Protein AF-A0AAD7N1Z3-F1 (afdb_monomer_lite)

Organism: NCBI:txid1033252

Sequence (174 aa):
MHFSVKKLFFLLTSISAINAHDSSSHYHSPSNDIRCPKGSHISFVHNSFTFDAPLHKFTHVVKSFFDITWYGGLPTTAMTGTDNVPGATRFGPVDKHNSFNETLTMYSLTEDALTYTYHGIKFTYALPGFNHSPAHIDAYAETMRFESICAGRATYIDLLTYICSNDTATAYNA

Structure (mmCIF, N/CA/C/O backbone):
data_AF-A0AAD7N1Z3-F1
#
_entry.id   AF-A0AAD7N1Z3-F1
#
loop_
_atom_site.group_PDB
_atom_site.id
_atom_site.type_symbol
_atom_site.label_atom_id
_atom_site.label_alt_id
_atom_site.label_comp_id
_atom_site.label_asym_id
_atom_site.label_entity_id
_atom_site.label_seq_id
_atom_site.pdbx_PDB_ins_code
_atom_site.Cartn_x
_atom_site.Cartn_y
_atom_site.Cartn_z
_atom_site.occupancy
_atom_site.B_iso_or_equiv
_atom_site.auth_seq_id
_atom_site.auth_comp_id
_atom_site.auth_asym_id
_atom_site.auth_atom_id
_atom_site.pdbx_PDB_model_num
ATOM 1 N N . MET A 1 1 ? -1.239 -16.318 26.570 1.00 29.84 1 MET A N 1
ATOM 2 C CA . MET A 1 1 ? -0.680 -16.564 25.223 1.00 29.84 1 MET A CA 1
ATOM 3 C C . MET A 1 1 ? -0.248 -15.230 24.631 1.00 29.84 1 MET A C 1
ATOM 5 O O . MET A 1 1 ? -1.098 -14.401 24.347 1.00 29.84 1 MET A O 1
ATOM 9 N N . HIS A 1 2 ? 1.057 -14.969 24.544 1.00 24.84 2 HIS A N 1
ATOM 10 C CA . HIS A 1 2 ? 1.596 -13.798 23.846 1.00 24.84 2 HIS A CA 1
ATOM 11 C C . HIS A 1 2 ? 1.769 -14.161 22.370 1.00 24.84 2 HIS A C 1
ATOM 13 O O . HIS A 1 2 ? 2.726 -14.840 22.005 1.00 24.84 2 HIS A O 1
ATOM 19 N N . PHE A 1 3 ? 0.820 -13.750 21.532 1.00 24.73 3 PHE A N 1
ATOM 20 C CA . PHE A 1 3 ? 0.985 -13.828 20.086 1.00 24.73 3 PHE A CA 1
ATOM 21 C C . PHE A 1 3 ? 1.902 -12.685 19.642 1.00 24.73 3 PHE A C 1
ATOM 23 O O . PHE A 1 3 ? 1.557 -11.511 19.749 1.00 24.73 3 PHE A O 1
ATOM 30 N N . SER A 1 4 ? 3.104 -13.034 19.185 1.00 26.55 4 SER A N 1
ATOM 31 C CA . SER A 1 4 ? 3.998 -12.092 18.517 1.00 26.55 4 SER A CA 1
ATOM 32 C C . SER A 1 4 ? 3.451 -11.829 17.115 1.00 26.55 4 SER A C 1
ATOM 34 O O . SER A 1 4 ? 3.480 -12.719 16.265 1.00 26.55 4 SER A O 1
ATOM 36 N N . VAL A 1 5 ? 2.969 -10.606 16.881 1.00 34.41 5 VAL A N 1
ATOM 37 C CA . VAL A 1 5 ? 2.440 -10.099 15.595 1.00 34.41 5 VAL A CA 1
ATOM 38 C C . VAL A 1 5 ? 3.411 -10.351 14.426 1.00 34.41 5 VAL A C 1
ATOM 40 O O . VAL A 1 5 ? 2.990 -10.514 13.289 1.00 34.41 5 VAL A O 1
ATOM 43 N N . LYS A 1 6 ? 4.710 -10.515 14.721 1.00 30.02 6 LYS A N 1
ATOM 44 C CA . LYS A 1 6 ? 5.785 -10.785 13.752 1.00 30.02 6 LYS A CA 1
ATOM 45 C C . LYS A 1 6 ? 5.656 -12.102 12.972 1.00 30.02 6 LYS A C 1
ATOM 47 O O . LYS A 1 6 ? 6.377 -12.279 12.001 1.00 30.02 6 LYS A O 1
ATOM 52 N N . LYS A 1 7 ? 4.813 -13.048 13.403 1.00 27.73 7 LYS A N 1
ATOM 53 C CA . LYS A 1 7 ? 4.656 -14.361 12.740 1.00 27.73 7 LYS A CA 1
ATOM 54 C C . LYS A 1 7 ? 3.375 -14.503 11.910 1.00 27.73 7 LYS A C 1
ATOM 56 O O . LYS A 1 7 ? 3.148 -15.577 11.371 1.00 27.73 7 LYS A O 1
ATOM 61 N N . LEU A 1 8 ? 2.541 -13.465 11.822 1.00 33.75 8 LEU A N 1
ATOM 62 C CA . LEU A 1 8 ? 1.193 -13.582 11.252 1.00 33.75 8 LEU A CA 1
ATOM 63 C C . LEU A 1 8 ? 1.129 -13.374 9.727 1.00 33.75 8 LEU A C 1
ATOM 65 O O . LEU A 1 8 ? 0.127 -13.730 9.124 1.00 33.75 8 LEU A O 1
ATOM 69 N N . PHE A 1 9 ? 2.185 -12.842 9.101 1.00 36.97 9 PHE A N 1
ATOM 70 C CA . PHE A 1 9 ? 2.200 -12.510 7.666 1.00 36.97 9 PHE A CA 1
ATOM 71 C C . PHE A 1 9 ? 2.857 -13.562 6.756 1.00 36.97 9 PHE A C 1
ATOM 73 O O . PHE A 1 9 ? 2.951 -13.353 5.553 1.00 36.97 9 PHE A O 1
ATOM 80 N N . PHE A 1 10 ? 3.282 -14.711 7.294 1.00 35.25 10 PHE A N 1
ATOM 81 C CA . PHE A 1 10 ? 3.783 -15.826 6.486 1.00 35.25 10 PHE A CA 1
ATOM 82 C C . PHE A 1 10 ? 2.829 -17.024 6.569 1.00 35.25 10 PHE A C 1
ATOM 84 O O . PHE A 1 10 ? 2.549 -17.509 7.662 1.00 35.25 10 PHE A O 1
ATOM 91 N N . LEU A 1 11 ? 2.436 -17.513 5.385 1.00 29.89 11 LEU A N 1
ATOM 92 C CA . LEU A 1 11 ? 1.593 -18.677 5.063 1.00 29.89 11 LEU A CA 1
ATOM 93 C C . LEU A 1 11 ? 0.069 -18.485 5.144 1.00 29.89 11 LEU A C 1
ATOM 95 O O . LEU A 1 11 ? -0.530 -18.666 6.200 1.00 29.89 11 LEU A O 1
ATOM 99 N N . LEU A 1 12 ? -0.554 -18.284 3.972 1.00 28.66 12 LEU A N 1
ATOM 100 C CA . LEU A 1 12 ? -1.514 -19.217 3.342 1.00 28.66 12 LEU A CA 1
ATOM 101 C C . LEU A 1 12 ? -2.096 -18.580 2.063 1.00 28.66 12 LEU A C 1
ATOM 103 O O . LEU A 1 12 ? -3.172 -17.991 2.086 1.00 28.66 12 LEU A O 1
ATOM 107 N N . THR A 1 13 ? -1.404 -18.718 0.929 1.00 31.69 13 THR A N 1
ATOM 108 C CA . THR A 1 13 ? -1.995 -18.460 -0.391 1.00 31.69 13 THR A CA 1
ATOM 109 C C . THR A 1 13 ? -2.770 -19.709 -0.814 1.00 31.69 13 THR A C 1
ATOM 111 O O . THR A 1 13 ? -2.199 -20.762 -1.090 1.00 31.69 13 THR A O 1
ATOM 114 N N . SER A 1 14 ? -4.102 -19.631 -0.809 1.00 32.56 14 SER A N 1
ATOM 115 C CA . SER A 1 14 ? -4.952 -20.643 -1.443 1.00 32.56 14 SER A CA 1
ATOM 116 C C . SER A 1 14 ? -5.797 -19.986 -2.527 1.00 32.56 14 SER A C 1
ATOM 118 O O . SER A 1 14 ? -6.395 -18.931 -2.344 1.00 32.56 14 SER A O 1
ATOM 120 N N . ILE A 1 15 ? -5.716 -20.603 -3.701 1.00 30.84 15 ILE A N 1
ATOM 121 C CA . ILE A 1 15 ? -6.047 -20.066 -5.015 1.00 30.84 15 ILE A CA 1
ATOM 122 C C . ILE A 1 15 ? -7.559 -19.878 -5.161 1.00 30.84 15 ILE A C 1
ATOM 124 O O . ILE A 1 15 ? -8.336 -20.811 -4.972 1.00 30.84 15 ILE A O 1
ATOM 128 N N . SER A 1 16 ? -7.974 -18.692 -5.594 1.00 28.81 16 SER A N 1
ATOM 129 C CA . SER A 1 16 ? -9.239 -18.485 -6.302 1.00 28.81 16 SER A CA 1
ATOM 130 C C . SER A 1 16 ? -8.983 -17.493 -7.433 1.00 28.81 16 SER A C 1
ATOM 132 O O . SER A 1 16 ? -8.960 -16.287 -7.221 1.00 28.81 16 SER A O 1
ATOM 134 N N . ALA A 1 17 ? -8.726 -18.015 -8.635 1.00 34.12 17 ALA A N 1
ATOM 135 C CA . ALA A 1 17 ? -8.572 -17.212 -9.841 1.00 34.12 17 ALA A CA 1
ATOM 136 C C . ALA A 1 17 ? -9.942 -16.995 -10.496 1.00 34.12 17 ALA A C 1
ATOM 138 O O . ALA A 1 17 ? -10.613 -17.955 -10.877 1.00 34.12 17 ALA A O 1
ATOM 139 N N . ILE A 1 18 ? -10.326 -15.734 -10.682 1.00 30.48 18 ILE A N 1
ATOM 140 C CA . ILE A 1 18 ? -11.264 -15.341 -11.732 1.00 30.48 18 ILE A CA 1
ATOM 141 C C . ILE A 1 18 ? -10.430 -14.587 -12.764 1.00 30.48 18 ILE A C 1
ATOM 143 O O . ILE A 1 18 ? -9.804 -13.579 -12.444 1.00 30.48 18 ILE A O 1
ATOM 147 N N . ASN A 1 19 ? -10.423 -15.078 -14.004 1.00 32.31 19 ASN A N 1
ATOM 148 C CA . ASN A 1 19 ? -9.968 -14.297 -15.148 1.00 32.31 19 ASN A CA 1
ATOM 149 C C . ASN A 1 19 ? -10.922 -13.105 -15.305 1.00 32.31 19 ASN A C 1
ATOM 151 O O . ASN A 1 19 ? -11.995 -13.246 -15.891 1.00 32.31 19 ASN A O 1
ATOM 155 N N . ALA A 1 20 ? -10.566 -11.947 -14.753 1.00 33.66 20 ALA A N 1
ATOM 156 C CA . ALA A 1 20 ? -11.288 -10.710 -15.011 1.00 33.66 20 ALA A CA 1
ATOM 157 C C . ALA A 1 20 ? -10.786 -10.130 -16.340 1.00 33.66 20 ALA A C 1
ATOM 159 O O . ALA A 1 20 ? -9.794 -9.407 -16.399 1.00 33.66 20 ALA A O 1
ATOM 160 N N . HIS A 1 21 ? -11.464 -10.514 -17.422 1.00 33.25 21 HIS A N 1
ATOM 161 C CA . HIS A 1 21 ? -11.437 -9.754 -18.663 1.00 33.25 21 HIS A CA 1
ATOM 162 C C . HIS A 1 21 ? -12.206 -8.447 -18.428 1.00 33.25 21 HIS A C 1
ATOM 164 O O . HIS A 1 21 ? -13.261 -8.459 -17.797 1.00 33.25 21 HIS A O 1
ATOM 170 N N . ASP A 1 22 ? -11.633 -7.352 -18.921 1.00 40.97 22 ASP A N 1
ATOM 171 C CA . ASP A 1 22 ? -12.067 -5.959 -18.794 1.00 40.97 22 ASP A CA 1
ATOM 172 C C . ASP A 1 22 ? -13.588 -5.762 -18.622 1.00 40.97 22 ASP A C 1
ATOM 174 O O . ASP A 1 22 ? -14.379 -6.048 -19.526 1.00 40.97 22 ASP A O 1
ATOM 178 N N . SER A 1 23 ? -13.987 -5.244 -17.459 1.00 30.22 23 SER A N 1
ATOM 179 C CA . SER A 1 23 ? -15.299 -4.635 -17.261 1.00 30.22 23 SER A CA 1
ATOM 180 C C . SER A 1 23 ? -15.107 -3.241 -16.675 1.00 30.22 23 SER A C 1
ATOM 182 O O . SER A 1 23 ? -14.930 -3.062 -15.468 1.00 30.22 23 SER A O 1
ATOM 184 N N . SER A 1 24 ? -15.163 -2.250 -17.558 1.00 38.75 24 SER A N 1
ATOM 185 C CA . SER A 1 24 ? -15.284 -0.836 -17.235 1.00 38.75 24 SER A CA 1
ATOM 186 C C . SER A 1 24 ? -16.422 -0.599 -16.234 1.00 38.75 24 SER A C 1
ATOM 188 O O . SER A 1 24 ? -17.601 -0.700 -16.576 1.00 38.75 24 SER A O 1
ATOM 190 N N . SER A 1 25 ? -16.073 -0.256 -14.999 1.00 32.41 25 SER A N 1
ATOM 191 C CA . SER A 1 25 ? -16.996 0.251 -13.988 1.00 32.41 25 SER A CA 1
ATOM 192 C C . SER A 1 25 ? -16.285 1.349 -13.207 1.00 32.41 25 SER A C 1
ATOM 194 O O . SER A 1 25 ? -15.243 1.124 -12.596 1.00 32.41 25 SER A O 1
ATOM 196 N N . HIS A 1 26 ? -16.844 2.555 -13.287 1.00 32.38 26 HIS A N 1
ATOM 197 C CA . HIS A 1 26 ? -16.371 3.803 -12.694 1.00 32.38 26 HIS A CA 1
ATOM 198 C C . HIS A 1 26 ? -16.304 3.767 -11.154 1.00 32.38 26 HIS A C 1
ATOM 200 O O . HIS A 1 26 ? -17.084 4.427 -10.473 1.00 32.38 26 HIS A O 1
ATOM 206 N N . TYR A 1 27 ? -15.320 3.069 -10.595 1.00 32.69 27 TYR A N 1
ATOM 207 C CA . TYR A 1 27 ? -14.790 3.380 -9.271 1.00 32.69 27 TYR A CA 1
ATOM 208 C C . TYR A 1 27 ? -13.495 4.168 -9.462 1.00 32.69 27 TYR A C 1
ATOM 210 O O . TYR A 1 27 ? -12.452 3.613 -9.801 1.00 32.69 27 TYR A O 1
ATOM 218 N N . HIS A 1 28 ? -13.554 5.487 -9.265 1.00 34.66 28 HIS A N 1
ATOM 219 C CA . HIS A 1 28 ? -12.356 6.303 -9.069 1.00 34.66 28 HIS A CA 1
ATOM 220 C C . HIS A 1 28 ? -11.746 5.962 -7.702 1.00 34.66 28 HIS A C 1
ATOM 222 O O . HIS A 1 28 ? -11.883 6.709 -6.739 1.00 34.66 28 HIS A O 1
ATOM 228 N N . SER A 1 29 ? -11.094 4.800 -7.619 1.00 41.00 29 SER A N 1
ATOM 229 C CA . SER A 1 29 ? -10.073 4.555 -6.604 1.00 41.00 29 SER A CA 1
ATOM 230 C C . SER A 1 29 ? -8.887 5.467 -6.940 1.00 41.00 29 SER A C 1
ATOM 232 O O . SER A 1 29 ? -8.543 5.563 -8.124 1.00 41.00 29 SER A O 1
ATOM 234 N N . PRO A 1 30 ? -8.293 6.196 -5.980 1.00 45.62 30 PRO A N 1
ATOM 235 C CA . PRO A 1 30 ? -7.204 7.123 -6.266 1.00 45.62 30 PRO A CA 1
ATOM 236 C C . PRO A 1 30 ? -6.001 6.353 -6.829 1.00 45.62 30 PRO A C 1
ATOM 238 O O . PRO A 1 30 ? -5.277 5.675 -6.114 1.00 45.62 30 PRO A O 1
ATOM 241 N N . SER A 1 31 ? -5.885 6.422 -8.158 1.00 51.53 31 SER A N 1
ATOM 242 C CA . SER A 1 31 ? -4.843 5.908 -9.051 1.00 51.53 31 SER A CA 1
ATOM 243 C C . SER A 1 31 ? -3.999 4.732 -8.530 1.00 51.53 31 SER A C 1
ATOM 245 O O . SER A 1 31 ? -2.806 4.883 -8.272 1.00 51.53 31 SER A O 1
ATOM 247 N N . ASN A 1 32 ? -4.586 3.534 -8.537 1.00 54.56 32 ASN A N 1
ATOM 248 C CA . ASN A 1 32 ? -3.833 2.278 -8.690 1.00 54.56 32 ASN A CA 1
ATOM 249 C C . ASN A 1 32 ? -3.400 2.039 -10.148 1.00 54.56 32 ASN A C 1
ATOM 251 O O . ASN A 1 32 ? -2.965 0.946 -10.493 1.00 54.56 32 ASN A O 1
ATOM 255 N N . ASP A 1 33 ? -3.553 3.041 -11.021 1.00 60.28 33 ASP A N 1
ATOM 256 C CA . ASP A 1 33 ? -3.185 2.978 -12.434 1.00 60.28 33 ASP A CA 1
ATOM 257 C C . ASP A 1 33 ? -1.664 3.111 -12.588 1.00 60.28 33 ASP A C 1
ATOM 259 O O . ASP A 1 33 ? -1.105 4.152 -12.949 1.00 60.28 33 ASP A O 1
ATOM 263 N N . ILE A 1 34 ? -0.972 2.042 -12.216 1.00 69.69 34 ILE A N 1
ATOM 264 C CA . ILE A 1 34 ? 0.435 1.856 -12.518 1.00 69.69 34 ILE A CA 1
ATOM 265 C C . ILE A 1 34 ? 0.576 1.685 -14.035 1.00 69.69 34 ILE A C 1
ATOM 267 O O . ILE A 1 34 ? 0.130 0.705 -14.629 1.00 69.69 34 ILE A O 1
ATOM 271 N N . ARG A 1 35 ? 1.276 2.628 -14.671 1.00 72.56 35 ARG A N 1
ATOM 272 C CA . ARG A 1 35 ? 1.669 2.495 -16.076 1.00 72.56 35 ARG A CA 1
ATOM 273 C C . ARG A 1 35 ? 2.829 1.516 -16.194 1.00 72.56 35 ARG A C 1
ATOM 275 O O . ARG A 1 35 ? 3.969 1.874 -15.896 1.00 72.56 35 ARG A O 1
ATOM 282 N N . CYS A 1 36 ? 2.546 0.303 -16.661 1.00 74.94 36 CYS A N 1
ATOM 283 C CA . CYS A 1 36 ? 3.596 -0.667 -16.948 1.00 74.94 36 CYS A CA 1
ATOM 284 C C . CYS A 1 36 ? 4.537 -0.158 -18.052 1.00 74.94 36 CYS A C 1
ATOM 286 O O . CYS A 1 36 ? 4.066 0.351 -19.078 1.00 74.94 36 CYS A O 1
ATOM 288 N N . PRO A 1 37 ? 5.864 -0.303 -17.882 1.00 78.19 37 PRO A N 1
ATOM 289 C CA . PRO A 1 37 ? 6.810 -0.046 -18.957 1.00 78.19 37 PRO A CA 1
ATOM 290 C C . PRO A 1 37 ? 6.506 -0.881 -20.205 1.00 78.19 37 PRO A C 1
ATOM 292 O O . PRO A 1 37 ? 5.909 -1.959 -20.150 1.00 78.19 37 PRO A O 1
ATOM 295 N N . LYS A 1 38 ? 6.921 -0.372 -21.368 1.00 76.81 38 LYS A N 1
ATOM 296 C CA . LYS A 1 38 ? 6.709 -1.066 -22.641 1.00 76.81 38 LYS A CA 1
ATOM 297 C C . LYS A 1 38 ? 7.432 -2.416 -22.621 1.00 76.81 38 LYS A C 1
ATOM 299 O O . LYS A 1 38 ? 8.646 -2.452 -22.455 1.00 76.81 38 LYS A O 1
ATOM 304 N N . GLY A 1 39 ? 6.690 -3.490 -22.883 1.00 73.75 39 GLY A N 1
ATOM 305 C CA . GLY A 1 39 ? 7.213 -4.860 -22.891 1.00 73.75 39 GLY A CA 1
ATOM 306 C C . GLY A 1 39 ? 6.977 -5.630 -21.591 1.00 73.75 39 GLY A C 1
ATOM 307 O O . GLY A 1 39 ? 7.228 -6.829 -21.576 1.00 73.75 39 GLY A O 1
ATOM 308 N N . SER A 1 40 ? 6.457 -4.980 -20.545 1.00 78.88 40 SER A N 1
ATOM 309 C CA . SER A 1 40 ? 6.029 -5.651 -19.317 1.00 78.88 40 SER A CA 1
ATOM 310 C C . SER A 1 40 ? 4.575 -6.126 -19.428 1.00 78.88 40 SER A C 1
ATOM 312 O O . SER A 1 40 ? 3.737 -5.511 -20.092 1.00 78.88 40 SER A O 1
ATOM 314 N N . HIS A 1 41 ? 4.269 -7.209 -18.728 1.00 81.44 41 HIS A N 1
ATOM 315 C CA . HIS A 1 41 ? 2.938 -7.752 -18.514 1.00 81.44 41 HIS A CA 1
ATOM 316 C C . HIS A 1 41 ? 2.385 -7.263 -17.177 1.00 81.44 41 HIS A C 1
ATOM 318 O O . HIS A 1 41 ? 3.100 -7.265 -16.172 1.00 81.44 41 HIS A O 1
ATOM 324 N N . ILE A 1 42 ? 1.110 -6.872 -17.165 1.00 80.88 42 ILE A N 1
ATOM 325 C CA . ILE A 1 42 ? 0.390 -6.554 -15.933 1.00 80.88 42 ILE A CA 1
ATOM 326 C C . ILE A 1 42 ? -0.218 -7.824 -15.342 1.00 80.88 42 ILE A C 1
ATOM 328 O O . ILE A 1 42 ? -0.779 -8.660 -16.050 1.00 80.88 42 ILE A O 1
ATOM 332 N N . SER A 1 43 ? -0.111 -7.954 -14.032 1.00 78.81 43 SER A N 1
ATOM 333 C CA . SER A 1 43 ? -0.721 -9.016 -13.242 1.00 78.81 43 SER A CA 1
ATOM 334 C C . SER A 1 43 ? -1.167 -8.445 -11.899 1.00 78.81 43 SER A C 1
ATOM 336 O O . SER A 1 43 ? -0.723 -7.359 -11.518 1.00 78.81 43 SER A O 1
ATOM 338 N N . PHE A 1 44 ? -2.061 -9.137 -11.196 1.00 80.12 44 PHE A N 1
ATOM 339 C CA . PHE A 1 44 ? -2.485 -8.721 -9.865 1.00 80.12 44 PHE A CA 1
ATOM 340 C C . PHE A 1 44 ? -2.584 -9.911 -8.913 1.00 80.12 44 PHE A C 1
ATOM 342 O O . PHE A 1 44 ? -2.870 -11.033 -9.331 1.00 80.12 44 PHE A O 1
ATOM 349 N N . VAL A 1 45 ? -2.365 -9.637 -7.632 1.00 78.31 45 VAL A N 1
ATOM 350 C CA . VAL A 1 45 ? -2.554 -10.566 -6.520 1.00 78.31 45 VAL A CA 1
ATOM 351 C C . VAL A 1 45 ? -3.525 -9.918 -5.549 1.00 78.31 45 VAL A C 1
ATOM 353 O O . VAL A 1 45 ? -3.349 -8.763 -5.170 1.00 78.31 45 VAL A O 1
ATOM 356 N N . HIS A 1 46 ? -4.553 -10.662 -5.160 1.00 82.50 46 HIS A N 1
ATOM 357 C CA . HIS A 1 46 ? -5.532 -10.233 -4.171 1.00 82.50 46 HIS A CA 1
ATOM 358 C C . HIS A 1 46 ? -5.502 -11.206 -2.996 1.00 82.50 46 HIS A C 1
ATOM 360 O O . HIS A 1 46 ? -5.706 -12.407 -3.178 1.00 82.50 46 HIS A O 1
ATOM 366 N N . ASN A 1 47 ? -5.248 -10.680 -1.803 1.00 82.06 47 ASN A N 1
ATOM 367 C CA . ASN A 1 47 ? -5.244 -11.429 -0.559 1.00 82.06 47 ASN A C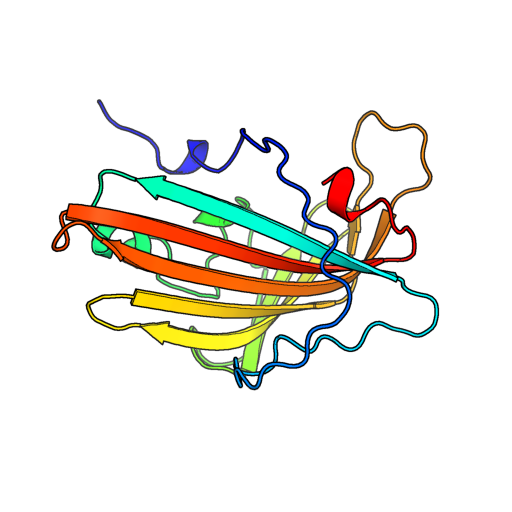A 1
ATOM 368 C C . ASN A 1 47 ? -6.232 -10.796 0.413 1.00 82.06 47 ASN A C 1
ATOM 370 O O . ASN A 1 47 ? -6.195 -9.594 0.659 1.00 82.06 47 ASN A O 1
ATOM 374 N N . SER A 1 48 ? -7.070 -11.630 1.017 1.00 90.06 48 SER A N 1
ATOM 375 C CA . SER A 1 48 ? -8.043 -11.196 2.012 1.00 90.06 48 SER A CA 1
ATOM 376 C C . SER A 1 48 ? -7.862 -11.970 3.310 1.00 90.06 48 SER A C 1
ATOM 378 O O . SER A 1 48 ? -7.744 -13.197 3.288 1.00 90.06 48 SER A O 1
ATOM 380 N N . PHE A 1 49 ? -7.909 -11.274 4.441 1.00 89.94 49 PHE A N 1
ATOM 381 C CA . PHE A 1 49 ? -7.734 -11.852 5.768 1.00 89.94 49 PHE A CA 1
ATOM 382 C C . PHE A 1 49 ? -8.832 -11.387 6.719 1.00 89.94 49 PHE A C 1
ATOM 384 O O . PHE A 1 49 ? -9.320 -10.262 6.636 1.00 89.94 49 PHE A O 1
ATOM 391 N N . THR A 1 50 ? -9.182 -12.236 7.680 1.00 93.12 50 THR A N 1
ATOM 392 C CA . THR A 1 50 ? -10.117 -11.895 8.758 1.00 93.12 50 THR A CA 1
ATOM 393 C C . THR A 1 50 ? -9.515 -12.249 10.102 1.00 93.12 50 THR A C 1
ATOM 395 O O . THR A 1 50 ? -9.045 -13.372 10.295 1.00 93.12 50 THR A O 1
ATOM 398 N N . PHE A 1 51 ? -9.596 -11.323 11.049 1.00 91.75 51 PHE A N 1
ATOM 399 C CA . PHE A 1 51 ? -9.093 -11.513 12.402 1.00 91.75 51 PHE A CA 1
ATOM 400 C C . PHE A 1 51 ? -10.165 -11.175 13.430 1.00 91.75 51 PHE A C 1
ATOM 402 O O . PHE A 1 51 ? -10.810 -10.131 13.340 1.00 91.75 51 PHE A O 1
ATOM 409 N N . ASP A 1 52 ? -10.297 -12.020 14.452 1.00 96.62 52 ASP A N 1
ATOM 410 C CA . ASP A 1 52 ? -11.106 -11.743 15.646 1.00 96.62 52 ASP A CA 1
ATOM 411 C C . ASP A 1 52 ? -10.358 -10.778 16.585 1.00 96.62 52 ASP A C 1
ATOM 413 O O . ASP A 1 52 ? -9.907 -11.119 17.679 1.00 96.62 52 ASP A O 1
ATOM 417 N N . ALA A 1 53 ? -10.101 -9.577 16.072 1.00 94.19 53 ALA A N 1
ATOM 418 C CA . ALA A 1 53 ? -9.475 -8.479 16.786 1.00 94.19 53 ALA A CA 1
ATOM 419 C C . ALA A 1 53 ? -9.981 -7.138 16.227 1.00 94.19 53 ALA A C 1
ATOM 421 O O . ALA A 1 53 ? -10.169 -7.014 15.014 1.00 94.19 53 ALA A O 1
ATOM 422 N N . PRO A 1 54 ? -10.167 -6.117 17.079 1.00 96.25 54 PRO A N 1
ATOM 423 C CA . PRO A 1 54 ? -10.666 -4.813 16.656 1.00 96.25 54 PRO A CA 1
ATOM 424 C C . PRO A 1 54 ? -9.617 -4.024 15.855 1.00 96.25 54 PRO A C 1
ATOM 426 O O . PRO A 1 54 ? -8.417 -4.119 16.131 1.00 96.25 54 PRO A O 1
ATOM 429 N N . LEU A 1 55 ? -10.083 -3.174 14.932 1.00 94.44 55 LEU A N 1
ATOM 430 C CA . LEU A 1 55 ? -9.256 -2.423 13.974 1.00 94.44 55 LEU A CA 1
ATOM 431 C C . LEU A 1 55 ? -8.095 -1.658 14.625 1.00 94.44 55 LEU A C 1
ATOM 433 O O . LEU A 1 55 ? -6.973 -1.689 14.119 1.00 94.44 55 LEU A O 1
ATOM 437 N N . HIS A 1 56 ? -8.325 -1.026 15.781 1.00 93.62 56 HIS A N 1
ATOM 438 C CA . HIS A 1 56 ? -7.300 -0.232 16.469 1.00 93.62 56 HIS A CA 1
ATOM 439 C C . HIS A 1 56 ? -6.037 -1.036 16.827 1.00 93.62 56 HIS A C 1
ATOM 441 O O . HIS A 1 56 ? -4.954 -0.471 16.959 1.00 93.62 56 HIS A O 1
ATOM 447 N N . LYS A 1 57 ? -6.136 -2.367 16.973 1.00 91.69 57 LYS A N 1
ATOM 448 C CA . LYS A 1 57 ? -4.961 -3.225 17.197 1.00 91.69 57 LYS A CA 1
ATOM 449 C C . LYS A 1 57 ? -4.045 -3.258 15.978 1.00 91.69 57 LYS A C 1
ATOM 451 O O . LYS A 1 57 ? -2.831 -3.300 16.152 1.00 91.69 57 LYS A O 1
ATOM 456 N N . PHE A 1 58 ? -4.619 -3.216 14.778 1.00 90.56 58 PHE A N 1
ATOM 457 C CA . PHE A 1 58 ? -3.880 -3.193 13.522 1.00 90.56 58 PHE A CA 1
ATOM 458 C C . PHE A 1 58 ? -3.364 -1.794 13.216 1.00 90.56 58 PHE A C 1
ATOM 460 O O . PHE A 1 58 ? -2.176 -1.645 12.959 1.00 90.56 58 PHE A O 1
ATOM 467 N N . THR A 1 59 ? -4.193 -0.755 13.332 1.00 89.88 59 THR A N 1
ATOM 468 C CA . THR A 1 59 ? -3.773 0.624 13.011 1.00 89.88 59 THR A CA 1
ATOM 469 C C . THR A 1 59 ? -2.700 1.162 13.963 1.00 89.88 59 THR A C 1
ATOM 471 O O . THR A 1 59 ? -1.881 1.982 13.566 1.00 89.88 59 THR A O 1
ATOM 474 N N . HIS A 1 60 ? -2.616 0.655 15.199 1.00 86.31 60 HIS A N 1
ATOM 475 C CA . HIS A 1 60 ? -1.494 0.954 16.100 1.00 86.31 60 HIS A CA 1
ATOM 476 C C . HIS A 1 60 ? -0.158 0.358 15.632 1.00 86.31 60 HIS A C 1
ATOM 478 O O . HIS A 1 60 ? 0.903 0.893 15.961 1.00 86.31 60 HIS A O 1
ATOM 484 N N . VAL A 1 61 ? -0.202 -0.766 14.913 1.00 84.38 61 VAL A N 1
ATOM 485 C CA . VAL A 1 61 ? 0.979 -1.400 14.314 1.00 84.38 61 VAL A CA 1
ATOM 486 C C . VAL A 1 61 ? 1.297 -0.726 12.979 1.00 84.38 61 VAL A C 1
ATOM 488 O O . VAL A 1 61 ? 2.425 -0.297 12.762 1.00 84.38 61 VAL A O 1
ATOM 491 N N . VAL A 1 62 ? 0.279 -0.540 12.138 1.00 84.19 62 VAL A N 1
ATOM 492 C CA . VAL A 1 62 ? 0.330 0.133 10.833 1.00 84.19 62 VAL A CA 1
ATOM 493 C C . VAL A 1 62 ? 0.157 1.644 11.021 1.00 84.19 62 VAL A C 1
ATOM 495 O O . VAL A 1 62 ? -0.752 2.274 10.490 1.00 84.19 62 VAL A O 1
ATOM 498 N N . LYS A 1 63 ? 1.006 2.226 11.871 1.00 78.69 63 LYS A N 1
ATOM 499 C CA . LYS A 1 63 ? 0.923 3.640 12.274 1.00 78.69 63 LYS A CA 1
ATOM 500 C C . LYS A 1 63 ? 1.648 4.592 11.324 1.00 78.69 63 LYS A C 1
ATOM 502 O O . LYS A 1 63 ? 1.509 5.806 11.449 1.00 78.69 63 LYS A O 1
ATOM 507 N N . SER A 1 64 ? 2.503 4.050 10.463 1.00 89.69 64 SER A N 1
ATOM 508 C CA . SER A 1 64 ? 3.492 4.812 9.712 1.00 89.69 64 SER A CA 1
ATOM 509 C C . SER A 1 64 ? 3.761 4.135 8.382 1.00 89.69 64 SER A C 1
ATOM 511 O O . SER A 1 64 ? 4.061 2.942 8.338 1.00 89.69 64 SER A O 1
ATOM 513 N N . PHE A 1 65 ? 3.688 4.909 7.305 1.00 91.25 65 PHE A N 1
ATOM 514 C CA . PHE A 1 65 ? 4.168 4.483 6.000 1.00 91.25 65 PHE A CA 1
ATOM 515 C C . PHE A 1 65 ? 5.683 4.251 6.034 1.00 91.25 65 PHE A C 1
ATOM 517 O O . PHE A 1 65 ? 6.178 3.324 5.397 1.00 91.25 65 PHE A O 1
ATOM 524 N N . PHE A 1 66 ? 6.430 5.043 6.799 1.00 92.38 66 PHE A N 1
ATOM 525 C CA . PHE A 1 66 ? 7.878 4.894 6.923 1.00 92.38 66 PHE A CA 1
ATOM 526 C C . PHE A 1 66 ? 8.335 3.666 7.725 1.00 92.38 66 PHE A C 1
ATOM 528 O O . PHE A 1 66 ? 9.451 3.188 7.508 1.00 92.38 66 PHE A O 1
ATOM 535 N N . ASP A 1 67 ? 7.501 3.129 8.617 1.00 88.25 67 ASP A N 1
ATOM 536 C CA . ASP A 1 67 ? 7.782 1.892 9.352 1.00 88.25 67 ASP A CA 1
ATOM 537 C C . ASP A 1 67 ? 7.189 0.685 8.620 1.00 88.25 67 ASP A C 1
ATOM 539 O O . ASP A 1 67 ? 5.992 0.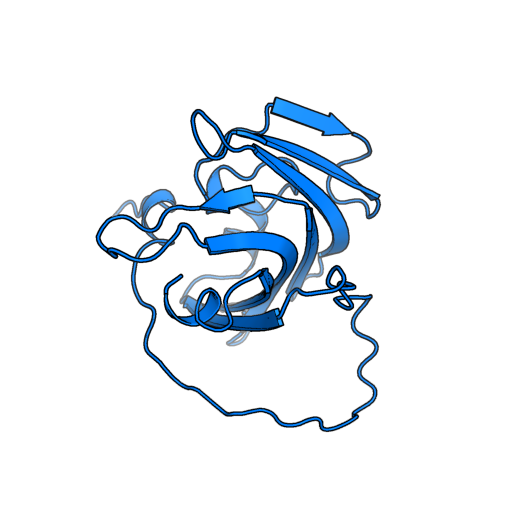430 8.691 1.00 88.25 67 ASP A O 1
ATOM 543 N N . ILE A 1 68 ? 8.033 -0.087 7.935 1.00 80.69 68 ILE A N 1
ATOM 544 C CA . ILE A 1 68 ? 7.618 -1.297 7.200 1.00 80.69 68 ILE A CA 1
ATOM 545 C C . ILE A 1 68 ? 7.979 -2.590 7.930 1.00 80.69 68 ILE A C 1
ATOM 547 O O . ILE A 1 68 ? 7.784 -3.695 7.411 1.00 80.69 68 ILE A O 1
ATOM 551 N N . THR A 1 69 ? 8.514 -2.474 9.148 1.00 78.75 69 THR A N 1
ATOM 552 C CA . THR A 1 69 ? 9.012 -3.628 9.903 1.00 78.75 69 THR A CA 1
ATOM 553 C C . THR A 1 69 ? 7.895 -4.597 10.282 1.00 78.75 69 THR A C 1
ATOM 555 O O . THR A 1 69 ? 8.155 -5.782 10.492 1.00 78.75 69 THR A O 1
ATOM 558 N N . TRP A 1 70 ? 6.652 -4.118 10.337 1.00 76.06 70 TRP A N 1
ATOM 559 C CA . TRP A 1 70 ? 5.474 -4.930 10.624 1.00 76.06 70 TRP A CA 1
ATOM 560 C C . TRP A 1 70 ? 5.010 -5.789 9.439 1.00 76.06 70 TRP A C 1
ATOM 562 O O . TRP A 1 70 ? 4.366 -6.807 9.679 1.00 76.06 70 TRP A O 1
ATOM 572 N N . TYR A 1 71 ? 5.338 -5.404 8.201 1.00 67.75 71 TYR A N 1
ATOM 573 C CA . TYR A 1 71 ? 4.917 -6.110 6.987 1.00 67.75 71 TYR A CA 1
ATOM 574 C C . TYR A 1 71 ? 5.982 -7.112 6.532 1.00 67.75 71 TYR A C 1
ATOM 576 O O . TYR A 1 71 ? 5.760 -8.318 6.555 1.00 67.75 71 TYR A O 1
ATOM 584 N N . GLY A 1 72 ? 7.174 -6.611 6.189 1.00 64.56 72 GLY A N 1
ATOM 585 C CA . GLY A 1 72 ? 8.255 -7.420 5.610 1.00 64.56 72 GLY A CA 1
ATOM 586 C C . GLY A 1 72 ? 9.473 -7.599 6.514 1.00 64.56 72 GLY A C 1
ATOM 587 O O . GLY A 1 72 ? 10.435 -8.255 6.124 1.00 64.56 72 GLY A O 1
ATOM 588 N N . GLY A 1 73 ? 9.490 -6.972 7.697 1.00 70.50 73 GLY A N 1
ATOM 589 C CA . GLY A 1 73 ? 10.688 -6.927 8.546 1.00 70.50 73 GLY A CA 1
ATOM 590 C C . GLY A 1 73 ? 11.874 -6.194 7.902 1.00 70.50 73 GLY A C 1
ATOM 591 O O . GLY A 1 73 ? 12.994 -6.287 8.404 1.00 70.50 73 GLY A O 1
ATOM 592 N N . LEU A 1 74 ? 11.635 -5.481 6.800 1.00 75.88 74 LEU A N 1
ATOM 593 C CA . LEU A 1 74 ? 12.651 -4.749 6.058 1.00 75.88 74 LEU A CA 1
ATOM 594 C C . LEU A 1 74 ? 12.942 -3.409 6.753 1.00 75.88 74 LEU A C 1
ATOM 596 O O . LEU A 1 74 ? 12.024 -2.768 7.271 1.00 75.88 74 LEU A O 1
ATOM 600 N N . PRO A 1 75 ? 14.206 -2.965 6.809 1.00 81.88 75 PRO A N 1
ATOM 601 C CA . PRO A 1 75 ? 14.530 -1.657 7.349 1.00 81.88 75 PRO A CA 1
ATOM 602 C C . PRO A 1 75 ? 14.304 -0.564 6.299 1.00 81.88 75 PRO A C 1
ATOM 604 O O . PRO A 1 75 ? 14.715 -0.693 5.147 1.00 81.88 75 PRO A O 1
ATOM 607 N N . THR A 1 76 ? 13.743 0.564 6.724 1.00 86.62 76 THR A N 1
ATOM 608 C CA . THR A 1 76 ? 13.764 1.802 5.937 1.00 86.62 76 THR A CA 1
ATOM 609 C C . THR A 1 76 ? 15.081 2.530 6.196 1.00 86.62 76 THR A C 1
ATOM 611 O O . THR A 1 76 ? 15.427 2.813 7.341 1.00 86.62 76 THR A O 1
ATOM 614 N N . THR A 1 77 ? 15.832 2.834 5.138 1.00 91.00 77 THR A N 1
ATOM 615 C CA . THR A 1 77 ? 17.136 3.522 5.226 1.00 91.00 77 THR A CA 1
ATOM 616 C C . THR A 1 77 ? 17.088 4.990 4.822 1.00 91.00 77 THR A C 1
ATOM 618 O O . THR A 1 77 ? 17.928 5.766 5.267 1.00 91.00 77 THR A O 1
ATOM 621 N N . ALA A 1 78 ? 16.108 5.389 4.009 1.00 93.12 78 ALA A N 1
ATOM 622 C CA . ALA A 1 78 ? 15.894 6.781 3.637 1.00 93.12 78 ALA A CA 1
ATOM 623 C C . ALA A 1 78 ? 14.399 7.081 3.498 1.00 93.12 78 ALA A C 1
ATOM 625 O O . ALA A 1 78 ? 13.617 6.225 3.082 1.00 93.12 78 ALA A O 1
ATOM 626 N N . MET A 1 79 ? 14.018 8.301 3.874 1.00 95.94 79 MET A N 1
ATOM 627 C CA . MET A 1 79 ? 12.640 8.792 3.895 1.00 95.94 79 MET A CA 1
ATOM 628 C C . MET A 1 79 ? 12.623 10.229 3.374 1.00 95.94 79 MET A C 1
ATOM 630 O O . MET A 1 79 ? 13.542 10.996 3.664 1.00 95.94 79 MET A O 1
ATOM 634 N N . THR A 1 80 ? 11.605 10.611 2.609 1.00 97.00 80 THR A N 1
ATOM 635 C CA . THR A 1 80 ? 11.393 12.003 2.174 1.00 97.00 80 THR A CA 1
ATOM 636 C C . THR A 1 80 ? 9.919 12.374 2.310 1.00 97.00 80 THR A C 1
ATOM 638 O O . THR A 1 80 ? 9.042 11.551 2.064 1.00 97.00 80 THR A O 1
ATOM 641 N N . GLY A 1 81 ? 9.642 13.624 2.688 1.00 96.62 81 GLY A N 1
ATOM 642 C CA . GLY A 1 81 ? 8.284 14.123 2.911 1.00 96.62 81 GLY A CA 1
ATOM 643 C C . GLY A 1 81 ? 7.781 13.906 4.341 1.00 96.62 81 GLY A C 1
ATOM 644 O O . GLY A 1 81 ? 8.552 13.601 5.251 1.00 96.62 81 GLY A O 1
ATOM 645 N N . THR A 1 82 ? 6.478 14.105 4.531 1.00 97.38 82 THR A N 1
ATOM 646 C CA . THR A 1 82 ? 5.798 13.933 5.821 1.00 97.38 82 THR A CA 1
ATOM 647 C C . THR A 1 82 ? 5.165 12.551 5.876 1.00 97.38 82 THR A C 1
ATOM 649 O O . THR A 1 82 ? 4.441 12.177 4.959 1.00 97.38 82 THR A O 1
ATOM 652 N N . ASP A 1 83 ? 5.415 11.800 6.947 1.00 95.50 83 ASP A N 1
ATOM 653 C CA . ASP A 1 83 ? 4.845 10.460 7.117 1.00 95.50 83 ASP A CA 1
ATOM 654 C C . ASP A 1 83 ? 3.313 10.472 6.991 1.00 95.50 83 ASP A C 1
ATOM 656 O O . ASP A 1 83 ? 2.655 11.426 7.412 1.00 95.50 83 ASP A O 1
ATOM 660 N N . ASN A 1 84 ? 2.754 9.411 6.405 1.00 94.50 84 ASN A N 1
ATOM 661 C CA . ASN A 1 84 ? 1.322 9.256 6.127 1.00 94.50 84 ASN A CA 1
ATOM 662 C C . ASN A 1 84 ? 0.685 10.370 5.266 1.00 94.50 84 ASN A C 1
ATOM 664 O O . ASN A 1 84 ? -0.540 10.493 5.226 1.00 94.50 84 ASN A O 1
ATOM 668 N N . VAL A 1 85 ? 1.480 11.178 4.556 1.00 95.56 85 VAL A N 1
ATOM 669 C CA . VAL A 1 85 ? 0.983 12.180 3.602 1.00 95.56 85 VAL A CA 1
ATOM 670 C C . VAL A 1 85 ? 1.304 11.731 2.174 1.00 95.56 85 VAL A C 1
ATOM 672 O O . VAL A 1 85 ? 2.462 11.418 1.892 1.00 95.56 85 VAL A O 1
ATOM 675 N N . PRO A 1 86 ? 0.324 11.705 1.248 1.00 94.56 86 PRO A N 1
ATOM 676 C CA . PRO A 1 86 ? 0.586 11.411 -0.159 1.00 94.56 86 PRO A CA 1
ATOM 677 C C . PRO A 1 86 ? 1.755 12.230 -0.725 1.00 94.56 86 PRO A C 1
ATOM 679 O O . PRO A 1 86 ? 1.848 13.438 -0.508 1.00 94.56 86 PRO A O 1
ATOM 682 N N . GLY A 1 87 ? 2.655 11.560 -1.441 1.00 91.81 87 GLY A N 1
ATOM 683 C CA . GLY A 1 87 ? 3.935 12.093 -1.909 1.00 91.81 87 GLY A CA 1
ATOM 684 C C . GLY A 1 87 ? 5.125 11.759 -1.004 1.00 91.81 87 GLY A C 1
ATOM 685 O O . GLY A 1 87 ? 6.264 11.949 -1.425 1.00 91.81 87 GLY A O 1
ATOM 686 N N . ALA A 1 88 ? 4.897 11.235 0.205 1.00 95.12 88 ALA A N 1
ATOM 687 C CA . ALA A 1 88 ? 5.965 10.695 1.039 1.00 95.12 88 ALA A CA 1
ATOM 688 C C . ALA A 1 88 ? 6.645 9.504 0.355 1.00 95.12 88 ALA A C 1
ATOM 690 O O . ALA A 1 88 ? 5.970 8.652 -0.225 1.00 95.12 88 ALA A O 1
ATOM 691 N N . THR A 1 89 ? 7.971 9.417 0.453 1.00 94.50 89 THR A N 1
ATOM 692 C CA . THR A 1 89 ? 8.750 8.325 -0.140 1.00 94.50 89 THR A CA 1
ATOM 693 C C . THR A 1 89 ? 9.579 7.592 0.900 1.00 94.50 89 THR A C 1
ATOM 695 O O . THR A 1 89 ? 10.054 8.186 1.873 1.00 94.50 89 THR A O 1
ATOM 698 N N . ARG A 1 90 ? 9.759 6.287 0.692 1.00 92.62 90 ARG A N 1
ATOM 699 C CA . ARG A 1 90 ? 10.597 5.419 1.523 1.00 92.62 90 ARG A CA 1
ATOM 700 C C . ARG A 1 90 ? 11.488 4.542 0.653 1.00 92.62 90 ARG A C 1
ATOM 702 O O . ARG A 1 90 ? 11.094 4.101 -0.424 1.00 92.62 90 ARG A O 1
ATOM 709 N N . PHE A 1 91 ? 12.696 4.296 1.140 1.00 91.19 91 PHE A N 1
ATOM 710 C CA . PHE A 1 91 ? 13.701 3.490 0.461 1.00 91.19 91 PHE A CA 1
ATOM 711 C C . PHE A 1 91 ? 14.432 2.587 1.450 1.00 91.19 91 PHE A C 1
ATOM 713 O O . PHE A 1 91 ? 14.830 3.021 2.539 1.00 91.19 91 PHE A O 1
ATOM 720 N N . GLY A 1 92 ? 14.684 1.347 1.047 1.00 87.19 92 GLY A N 1
ATOM 721 C CA . GLY A 1 92 ? 15.415 0.384 1.859 1.00 87.19 92 GLY A CA 1
ATOM 722 C C . GLY A 1 92 ? 15.849 -0.854 1.081 1.00 87.19 92 GLY A C 1
ATOM 723 O O . GLY A 1 92 ? 15.387 -1.087 -0.038 1.00 87.19 92 GLY A O 1
ATOM 724 N N . PRO A 1 93 ? 16.775 -1.645 1.643 1.00 83.38 93 PRO A N 1
ATOM 725 C CA . PRO A 1 93 ? 17.209 -2.894 1.041 1.00 83.38 93 PRO A CA 1
ATOM 726 C C . PRO A 1 93 ? 16.120 -3.966 1.175 1.00 83.38 93 PRO A C 1
ATOM 728 O O . PRO A 1 93 ? 15.538 -4.143 2.244 1.00 83.38 93 PRO A O 1
ATOM 731 N N . VAL A 1 94 ? 15.892 -4.711 0.096 1.00 75.75 94 VAL A N 1
ATOM 732 C CA . VAL A 1 94 ? 15.159 -5.988 0.117 1.00 75.75 94 VAL A CA 1
ATOM 733 C C . VAL A 1 94 ? 16.142 -7.122 0.422 1.00 75.75 94 VAL A C 1
ATOM 735 O O . VAL A 1 94 ? 15.869 -7.988 1.248 1.00 75.75 94 VAL A O 1
ATOM 738 N N . ASP A 1 95 ? 17.322 -7.078 -0.204 1.00 74.75 95 ASP A N 1
ATOM 739 C CA . ASP A 1 95 ? 18.438 -7.997 0.023 1.00 74.75 95 ASP A CA 1
ATOM 740 C C . ASP A 1 95 ? 19.786 -7.302 -0.292 1.00 74.75 95 ASP A C 1
ATOM 742 O O . ASP A 1 95 ? 19.876 -6.075 -0.311 1.00 74.75 95 ASP A O 1
ATOM 746 N N . LYS A 1 96 ? 20.868 -8.068 -0.501 1.00 72.56 96 LYS A N 1
ATOM 747 C CA . LYS A 1 96 ? 22.208 -7.520 -0.800 1.00 72.56 96 LYS A CA 1
ATOM 748 C C . LYS A 1 96 ? 22.316 -6.814 -2.160 1.00 72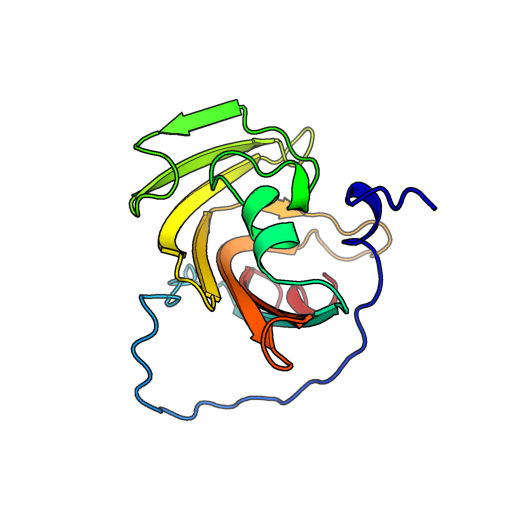.56 96 LYS A C 1
ATOM 750 O O . LYS A 1 96 ? 23.273 -6.073 -2.373 1.00 72.56 96 LYS A O 1
ATOM 755 N N . HIS A 1 97 ? 21.403 -7.087 -3.081 1.00 76.88 97 HIS A N 1
ATOM 756 C CA . HIS A 1 97 ? 21.430 -6.642 -4.474 1.00 76.88 97 HIS A CA 1
ATOM 757 C C . HIS A 1 97 ? 20.208 -5.806 -4.851 1.00 76.88 97 HIS A C 1
ATOM 759 O O . HIS A 1 97 ? 20.265 -5.052 -5.820 1.00 76.88 97 HIS A O 1
ATOM 765 N N . ASN A 1 98 ? 19.127 -5.924 -4.084 1.00 74.81 98 ASN A N 1
ATOM 766 C CA . ASN A 1 98 ? 17.858 -5.279 -4.360 1.00 74.81 98 ASN A CA 1
ATOM 767 C C . ASN A 1 98 ? 17.464 -4.292 -3.269 1.00 74.81 98 ASN A C 1
ATOM 769 O O . ASN A 1 98 ? 17.696 -4.498 -2.078 1.00 74.81 98 ASN A O 1
ATOM 773 N N . SER A 1 99 ? 16.778 -3.244 -3.698 1.00 82.00 99 SER A N 1
ATOM 774 C CA . SER A 1 99 ? 16.208 -2.210 -2.848 1.00 82.00 99 SER A CA 1
ATOM 775 C C . SER A 1 99 ? 14.836 -1.830 -3.368 1.00 82.00 99 SER A C 1
ATOM 777 O O . SER A 1 99 ? 14.628 -1.821 -4.579 1.00 82.00 99 SER A O 1
ATOM 779 N N . PHE A 1 100 ? 13.937 -1.459 -2.471 1.00 84.25 100 PHE A N 1
ATOM 780 C CA . PHE A 1 100 ? 12.670 -0.852 -2.839 1.00 84.25 100 PHE A CA 1
ATOM 781 C C . PHE A 1 100 ? 12.798 0.672 -2.814 1.00 84.25 100 PHE A C 1
ATOM 783 O O . PHE A 1 100 ? 13.545 1.238 -2.015 1.00 84.25 100 PHE A O 1
ATOM 790 N N . ASN A 1 101 ? 12.042 1.331 -3.685 1.00 87.94 101 ASN A N 1
ATOM 791 C CA . ASN A 1 101 ? 11.780 2.761 -3.630 1.00 87.94 101 ASN A CA 1
ATOM 792 C C . ASN A 1 101 ? 10.283 2.950 -3.836 1.00 87.94 101 ASN A C 1
ATOM 794 O O . ASN A 1 101 ? 9.789 2.695 -4.935 1.00 87.94 101 ASN A O 1
ATOM 798 N N . GLU A 1 102 ? 9.582 3.341 -2.780 1.00 90.69 102 GLU A N 1
ATOM 799 C CA . GLU A 1 102 ? 8.128 3.418 -2.758 1.00 90.69 102 GLU A CA 1
ATOM 800 C C . GLU A 1 102 ? 7.667 4.843 -2.472 1.00 90.69 102 GLU A C 1
ATOM 802 O O . GLU A 1 102 ? 8.266 5.559 -1.671 1.00 90.69 102 GLU A O 1
ATOM 807 N N . THR A 1 103 ? 6.566 5.240 -3.101 1.00 92.31 103 THR A N 1
ATOM 808 C CA . THR A 1 103 ? 5.900 6.525 -2.867 1.00 92.31 103 THR A CA 1
ATOM 809 C C . THR A 1 103 ? 4.454 6.283 -2.462 1.00 92.31 103 THR A C 1
ATOM 811 O O . THR A 1 103 ? 3.723 5.561 -3.139 1.00 92.31 103 THR A O 1
ATOM 814 N N . LEU A 1 104 ? 4.046 6.897 -1.357 1.00 92.94 104 LEU A N 1
ATOM 815 C CA . LEU A 1 104 ? 2.683 6.866 -0.847 1.00 92.94 104 LEU A CA 1
ATOM 816 C C . LEU A 1 104 ? 1.779 7.712 -1.747 1.00 92.94 104 LEU A C 1
ATOM 818 O O . LEU A 1 104 ? 2.039 8.893 -1.958 1.00 92.94 104 LEU A O 1
ATOM 822 N N . THR A 1 105 ? 0.700 7.134 -2.258 1.00 92.38 105 THR A N 1
ATOM 823 C CA . THR A 1 105 ? -0.269 7.818 -3.129 1.00 92.38 105 THR A CA 1
ATOM 824 C C . THR A 1 105 ? -1.586 8.101 -2.416 1.00 92.38 105 THR A C 1
ATOM 826 O O . THR A 1 105 ? -2.259 9.079 -2.731 1.00 92.38 105 THR A O 1
ATOM 829 N N . MET A 1 106 ? -1.935 7.299 -1.408 1.00 92.25 106 MET A N 1
ATOM 830 C CA . MET A 1 106 ? -3.106 7.517 -0.564 1.00 92.25 106 MET A CA 1
ATOM 831 C C . MET A 1 106 ? -2.814 7.089 0.868 1.00 92.25 106 MET A C 1
ATOM 833 O O . MET A 1 106 ? -2.218 6.042 1.095 1.00 92.25 106 MET A O 1
ATOM 837 N N . TYR A 1 107 ? -3.317 7.862 1.825 1.00 93.88 107 TYR A N 1
ATOM 838 C CA . TYR A 1 107 ? -3.470 7.451 3.214 1.00 93.88 107 TYR A CA 1
ATOM 839 C C . TYR A 1 107 ? -4.763 8.055 3.758 1.00 93.88 107 TYR A C 1
ATOM 841 O O . TYR A 1 107 ? -5.001 9.255 3.628 1.00 93.88 107 TYR A O 1
ATOM 849 N N . SER A 1 108 ? -5.614 7.221 4.340 1.00 94.38 108 SER A N 1
ATOM 850 C CA . SER A 1 108 ? -6.874 7.623 4.948 1.00 94.38 108 SER A CA 1
ATOM 851 C C . SER A 1 108 ? -7.128 6.762 6.173 1.00 94.38 108 SER A C 1
ATOM 853 O O . SER A 1 108 ? -7.204 5.539 6.073 1.00 94.38 108 SER A O 1
ATOM 855 N N . LEU A 1 109 ? -7.248 7.407 7.329 1.00 93.75 109 LEU A N 1
ATOM 856 C CA . LEU A 1 109 ? -7.583 6.764 8.590 1.00 93.75 109 LEU A CA 1
ATOM 857 C C . LEU A 1 109 ? -8.893 7.358 9.105 1.00 93.75 109 LEU A C 1
ATOM 859 O O . LEU A 1 109 ? -9.012 8.569 9.279 1.00 93.75 109 LEU A O 1
ATOM 863 N N . THR A 1 110 ? -9.856 6.484 9.351 1.00 93.38 110 THR A N 1
ATOM 864 C CA . THR A 1 110 ? -11.170 6.778 9.927 1.00 93.38 110 THR A CA 1
ATOM 865 C C . THR A 1 110 ? -11.406 5.858 11.125 1.00 93.38 110 THR A C 1
ATOM 867 O O . THR A 1 110 ? -10.576 4.996 11.422 1.00 93.38 110 THR A O 1
ATOM 870 N N . GLU A 1 111 ? -12.533 6.020 11.818 1.00 92.12 111 GLU A N 1
ATOM 871 C CA . GLU A 1 111 ? -12.904 5.131 12.929 1.00 92.12 111 GLU A CA 1
ATOM 872 C C . GLU A 1 111 ? -13.116 3.679 12.470 1.00 92.12 111 GLU A C 1
ATOM 874 O O . GLU A 1 111 ? -12.774 2.747 13.198 1.00 92.12 111 GLU A O 1
ATOM 879 N N . ASP A 1 112 ? -13.604 3.494 11.240 1.00 94.38 112 ASP A N 1
ATOM 880 C CA . ASP A 1 112 ? -13.994 2.187 10.709 1.00 94.38 112 ASP A CA 1
ATOM 881 C C . ASP A 1 112 ? -13.019 1.611 9.684 1.00 94.38 112 ASP A C 1
ATOM 883 O O . ASP A 1 112 ? -13.126 0.434 9.336 1.00 94.38 112 ASP A O 1
ATOM 887 N N . ALA A 1 113 ? -12.063 2.400 9.192 1.00 95.00 113 ALA A N 1
ATOM 888 C CA . ALA A 1 113 ? -11.122 1.925 8.191 1.00 95.00 113 ALA A CA 1
ATOM 889 C C . ALA A 1 113 ? -9.774 2.647 8.195 1.00 95.00 113 ALA A C 1
ATOM 891 O O . ALA A 1 113 ? -9.699 3.861 8.383 1.00 95.00 113 ALA A O 1
ATOM 892 N N . LEU A 1 114 ? -8.723 1.895 7.870 1.00 94.06 114 LEU A N 1
ATOM 893 C CA . LEU A 1 114 ? -7.443 2.413 7.392 1.00 94.06 114 LEU A CA 1
ATOM 894 C C . LEU A 1 114 ? -7.271 1.971 5.942 1.00 94.06 114 LEU A C 1
ATOM 896 O O . LEU A 1 114 ? -7.282 0.779 5.660 1.00 94.06 114 LEU A O 1
ATOM 900 N N . THR A 1 115 ? -7.073 2.915 5.032 1.00 93.12 115 THR A N 1
ATOM 901 C CA . THR A 1 115 ? -6.671 2.621 3.656 1.00 93.12 115 THR A CA 1
ATOM 902 C C . THR A 1 115 ? -5.378 3.345 3.363 1.00 93.12 115 THR A C 1
ATOM 904 O O . THR A 1 115 ? -5.272 4.546 3.606 1.00 93.12 115 THR A O 1
ATOM 907 N N . TYR A 1 116 ? -4.406 2.647 2.798 1.00 90.38 116 TYR A N 1
ATOM 908 C CA . TYR A 1 116 ? -3.266 3.320 2.205 1.00 90.38 116 TYR A CA 1
ATOM 909 C C . TYR A 1 116 ? -2.798 2.595 0.955 1.00 90.38 116 TYR A C 1
ATOM 911 O O . TYR A 1 116 ? -3.026 1.402 0.759 1.00 90.38 116 TYR A O 1
ATOM 919 N N . THR A 1 117 ? -2.222 3.364 0.048 1.00 91.62 117 THR A N 1
ATOM 920 C CA . THR A 1 117 ? -1.796 2.898 -1.264 1.00 91.62 117 THR A CA 1
ATOM 921 C C . THR A 1 117 ? -0.459 3.510 -1.581 1.00 91.62 117 THR A C 1
ATOM 923 O O . THR A 1 117 ? -0.221 4.681 -1.284 1.00 91.62 117 THR A O 1
ATOM 926 N N . TYR A 1 118 ? 0.411 2.716 -2.177 1.00 90.62 118 TYR A N 1
ATOM 927 C CA . TYR A 1 118 ? 1.711 3.162 -2.623 1.00 90.62 118 TYR A CA 1
ATOM 928 C C . TYR A 1 118 ? 2.095 2.445 -3.909 1.00 90.62 118 TYR A C 1
ATOM 930 O O . TYR A 1 118 ? 1.546 1.403 -4.257 1.00 90.62 118 TYR A O 1
ATOM 938 N N . HIS A 1 119 ? 3.052 3.016 -4.622 1.00 88.44 119 HIS A N 1
ATOM 939 C CA . HIS A 1 119 ? 3.691 2.357 -5.751 1.00 88.44 119 HIS A CA 1
ATOM 940 C C . HIS A 1 119 ? 5.193 2.293 -5.543 1.00 88.44 119 HIS A C 1
ATOM 942 O O . HIS A 1 119 ? 5.768 3.154 -4.876 1.00 88.44 119 HIS A O 1
ATOM 948 N N . GLY A 1 120 ? 5.822 1.276 -6.111 1.00 83.38 120 GLY A N 1
ATOM 949 C CA . GLY A 1 120 ? 7.260 1.114 -6.090 1.00 83.38 120 GLY A CA 1
ATOM 950 C C . GLY A 1 120 ? 7.808 0.841 -7.478 1.00 83.38 120 GLY A C 1
ATOM 951 O O . GLY A 1 120 ? 7.128 0.297 -8.351 1.00 83.38 120 GLY A O 1
ATOM 952 N N . ILE A 1 121 ? 9.059 1.235 -7.685 1.00 70.81 121 ILE A N 1
ATOM 953 C CA . ILE A 1 121 ? 9.775 0.971 -8.931 1.00 70.81 121 ILE A CA 1
ATOM 954 C C . ILE A 1 121 ? 10.914 -0.016 -8.696 1.00 70.81 121 ILE A C 1
ATOM 956 O O . ILE A 1 121 ? 11.692 0.136 -7.758 1.00 70.81 121 ILE A O 1
ATOM 960 N N . LYS A 1 122 ? 11.008 -0.981 -9.615 1.00 64.06 122 LYS A N 1
ATOM 961 C CA . LYS A 1 122 ? 12.175 -1.809 -9.920 1.00 64.06 122 LYS A CA 1
ATOM 962 C C . LYS A 1 122 ? 12.797 -2.590 -8.753 1.00 64.06 122 LYS A C 1
ATOM 964 O O . LYS A 1 122 ? 13.678 -2.088 -8.060 1.00 64.06 122 LYS A O 1
ATOM 969 N N . PHE A 1 123 ? 12.480 -3.881 -8.663 1.00 65.75 123 PHE A N 1
ATOM 970 C CA . PHE A 1 123 ? 13.302 -4.854 -7.934 1.00 65.75 123 PHE A CA 1
ATOM 971 C C . PHE A 1 123 ? 13.346 -6.196 -8.679 1.00 65.75 123 PHE A C 1
ATOM 973 O O . PHE A 1 123 ? 12.411 -6.567 -9.384 1.00 65.75 123 PHE A O 1
ATOM 980 N N . THR A 1 124 ? 14.463 -6.919 -8.580 1.00 56.56 124 THR A N 1
ATOM 981 C CA . THR A 1 124 ? 14.598 -8.255 -9.179 1.00 56.56 124 THR A CA 1
ATOM 982 C C . THR A 1 124 ? 14.513 -9.290 -8.077 1.00 56.56 124 THR A C 1
ATOM 984 O O . THR A 1 124 ? 15.387 -9.325 -7.219 1.00 56.56 124 THR A O 1
ATOM 987 N N . TYR A 1 125 ? 13.502 -10.154 -8.096 1.00 56.94 125 TYR A N 1
ATOM 988 C CA . TYR A 1 125 ? 13.401 -11.223 -7.108 1.00 56.94 125 TYR A CA 1
ATOM 989 C C . TYR A 1 125 ? 13.641 -12.578 -7.769 1.00 56.94 125 TYR A C 1
ATOM 991 O O . TYR A 1 125 ? 12.996 -12.939 -8.752 1.00 56.94 125 TYR A O 1
ATOM 999 N N . ALA A 1 126 ? 14.591 -13.338 -7.229 1.00 50.09 126 ALA A N 1
ATOM 1000 C CA . ALA A 1 126 ? 14.757 -14.740 -7.576 1.00 50.09 126 ALA A CA 1
ATOM 1001 C C . ALA A 1 126 ? 13.961 -15.567 -6.564 1.00 50.09 126 ALA A C 1
ATOM 1003 O O . ALA A 1 126 ? 14.329 -15.616 -5.391 1.00 50.09 126 ALA A O 1
ATOM 1004 N N . LEU A 1 127 ? 12.877 -16.213 -7.003 1.00 44.91 127 LEU A N 1
ATOM 1005 C CA . LEU A 1 127 ? 12.152 -17.150 -6.149 1.00 44.91 127 LEU A CA 1
ATOM 1006 C C . LEU A 1 127 ? 13.047 -18.365 -5.862 1.00 44.91 127 LEU A C 1
ATOM 1008 O O . LEU A 1 127 ? 13.464 -19.052 -6.801 1.00 44.91 127 LEU A O 1
ATOM 1012 N N . PRO A 1 128 ? 13.375 -18.657 -4.592 1.00 39.06 128 PRO A N 1
ATOM 1013 C CA . PRO A 1 128 ? 14.177 -19.825 -4.268 1.00 39.06 128 PRO A CA 1
ATOM 1014 C C . PRO A 1 128 ? 13.413 -21.105 -4.638 1.00 39.06 128 PRO A C 1
ATOM 1016 O O . PRO A 1 128 ? 12.310 -21.339 -4.155 1.00 39.06 128 PRO A O 1
ATOM 1019 N N . GLY A 1 129 ? 14.015 -21.951 -5.481 1.00 37.41 129 GLY A N 1
ATOM 1020 C CA . GLY A 1 129 ? 13.491 -23.284 -5.815 1.00 37.41 129 GLY A CA 1
ATOM 1021 C C . GLY A 1 129 ? 12.891 -23.445 -7.216 1.00 37.41 129 GLY A C 1
ATOM 1022 O O . GLY A 1 129 ? 12.579 -24.571 -7.595 1.00 37.41 129 GLY A O 1
ATOM 1023 N N . PHE A 1 130 ? 12.794 -22.377 -8.012 1.00 39.66 130 PHE A N 1
ATOM 1024 C CA . PHE A 1 130 ? 12.350 -22.454 -9.406 1.00 39.66 130 PHE A CA 1
ATOM 1025 C C . PHE A 1 130 ? 13.522 -22.209 -10.368 1.00 39.66 130 PHE A C 1
ATOM 1027 O O . PHE A 1 130 ? 14.179 -21.176 -10.309 1.00 39.66 130 PHE A O 1
ATOM 1034 N N . ASN A 1 131 ? 13.772 -23.147 -11.290 1.00 43.78 131 ASN A N 1
ATOM 1035 C CA . ASN A 1 131 ? 14.794 -23.061 -12.355 1.00 43.78 131 ASN A CA 1
ATOM 1036 C C . ASN A 1 131 ? 14.415 -22.075 -13.487 1.00 43.78 131 ASN A C 1
ATOM 1038 O O . ASN A 1 131 ? 14.859 -22.220 -14.627 1.00 43.78 131 ASN A O 1
ATOM 1042 N N . 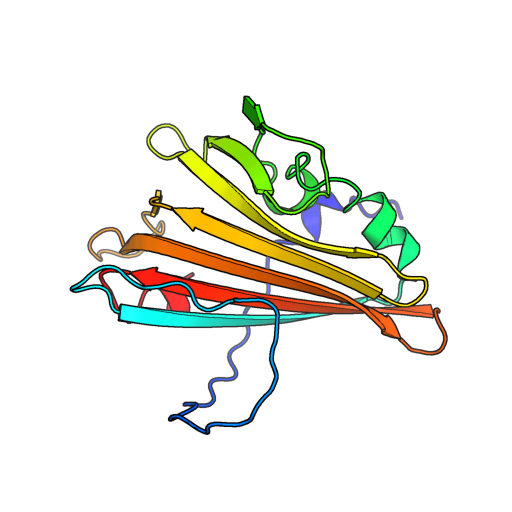HIS A 1 132 ? 13.566 -21.091 -13.198 1.00 51.44 132 HIS A N 1
ATOM 1043 C CA . HIS A 1 132 ? 13.167 -20.059 -14.148 1.00 51.44 132 HIS A CA 1
ATOM 1044 C C . HIS A 1 132 ? 14.093 -18.846 -14.017 1.00 51.44 132 HIS A C 1
ATOM 1046 O O . HIS A 1 132 ? 14.644 -18.586 -12.946 1.00 51.44 132 HIS A O 1
ATOM 1052 N N . SER A 1 133 ? 14.302 -18.119 -15.121 1.00 52.47 133 SER A N 1
ATOM 1053 C CA . SER A 1 133 ? 14.987 -16.822 -15.083 1.00 52.47 133 SER A CA 1
ATOM 1054 C C . SER A 1 133 ? 14.357 -15.944 -13.994 1.00 52.47 133 SER A C 1
ATOM 1056 O O . SER A 1 133 ? 13.138 -15.999 -13.830 1.00 52.47 133 SER A O 1
ATOM 1058 N N . PRO A 1 134 ? 15.150 -15.165 -13.234 1.00 60.12 134 PRO A N 1
ATOM 1059 C CA . PRO A 1 134 ? 14.606 -14.336 -12.167 1.00 60.12 134 PRO A CA 1
ATOM 1060 C C . PRO A 1 134 ? 13.514 -13.427 -12.732 1.00 60.12 134 PRO A C 1
ATOM 1062 O O . PRO A 1 134 ? 13.716 -12.774 -13.759 1.00 60.12 134 PRO A O 1
ATOM 1065 N N . ALA A 1 135 ? 12.357 -13.416 -12.075 1.00 61.56 135 ALA A N 1
ATOM 1066 C CA . ALA A 1 135 ? 11.274 -12.532 -12.456 1.00 61.56 135 ALA A CA 1
ATOM 1067 C C . ALA A 1 135 ? 11.715 -11.088 -12.193 1.00 61.56 135 ALA A C 1
ATOM 1069 O O . ALA A 1 135 ? 12.144 -10.731 -11.087 1.00 61.56 135 ALA A O 1
ATOM 1070 N N . HIS A 1 136 ? 11.645 -10.255 -13.227 1.00 71.56 136 HIS A N 1
ATOM 1071 C CA . HIS A 1 136 ? 11.948 -8.839 -13.108 1.00 71.56 136 HIS A CA 1
ATOM 1072 C C . HIS A 1 136 ? 10.645 -8.089 -12.882 1.00 71.56 136 HIS A C 1
ATOM 1074 O O . HIS A 1 136 ? 9.777 -8.076 -13.753 1.00 71.56 136 HIS A O 1
ATOM 1080 N N . ILE A 1 137 ? 10.515 -7.471 -11.708 1.00 75.38 137 ILE A N 1
ATOM 1081 C CA . ILE A 1 137 ? 9.403 -6.580 -11.398 1.00 75.38 137 ILE A CA 1
ATOM 1082 C C . ILE A 1 137 ? 9.860 -5.170 -11.741 1.00 75.38 137 ILE A C 1
ATOM 1084 O O . ILE A 1 137 ? 10.697 -4.573 -11.060 1.00 75.38 137 ILE A O 1
ATOM 1088 N N . ASP A 1 138 ? 9.320 -4.647 -12.834 1.00 76.81 138 ASP A N 1
ATOM 1089 C CA . ASP A 1 138 ? 9.666 -3.327 -13.343 1.00 76.81 138 ASP A CA 1
ATOM 1090 C C . ASP A 1 138 ? 9.019 -2.227 -12.496 1.00 76.81 138 ASP A C 1
ATOM 1092 O O . ASP A 1 138 ? 9.635 -1.196 -12.210 1.00 76.81 138 ASP A O 1
ATOM 1096 N N . ALA A 1 139 ? 7.785 -2.466 -12.057 1.00 81.75 139 ALA A N 1
ATOM 1097 C CA . ALA A 1 139 ? 7.039 -1.592 -11.167 1.00 81.75 139 ALA A CA 1
ATOM 1098 C C . ALA A 1 139 ? 5.893 -2.368 -10.503 1.00 81.75 139 ALA A C 1
ATOM 1100 O O . ALA A 1 139 ? 5.436 -3.387 -11.023 1.00 81.75 139 ALA A O 1
ATOM 1101 N N . TYR A 1 140 ? 5.418 -1.877 -9.365 1.00 84.00 140 TYR A N 1
ATOM 1102 C CA . TYR A 1 140 ? 4.254 -2.425 -8.677 1.00 84.00 140 TYR A CA 1
ATOM 1103 C C . TYR A 1 140 ? 3.473 -1.322 -7.962 1.00 84.00 140 TYR A C 1
ATOM 1105 O O . TYR A 1 140 ? 4.005 -0.247 -7.684 1.00 84.00 140 TYR A O 1
ATOM 1113 N N . ALA A 1 141 ? 2.206 -1.586 -7.674 1.00 88.00 141 ALA A N 1
ATOM 1114 C CA . ALA A 1 141 ? 1.374 -0.760 -6.812 1.00 88.00 141 ALA A CA 1
ATOM 1115 C C . ALA A 1 141 ? 0.638 -1.655 -5.826 1.00 88.00 141 ALA A C 1
ATOM 1117 O O . ALA A 1 141 ? 0.229 -2.754 -6.183 1.00 88.00 141 ALA A O 1
ATOM 1118 N N . GLU A 1 142 ? 0.466 -1.192 -4.600 1.00 87.38 142 GLU A N 1
ATOM 1119 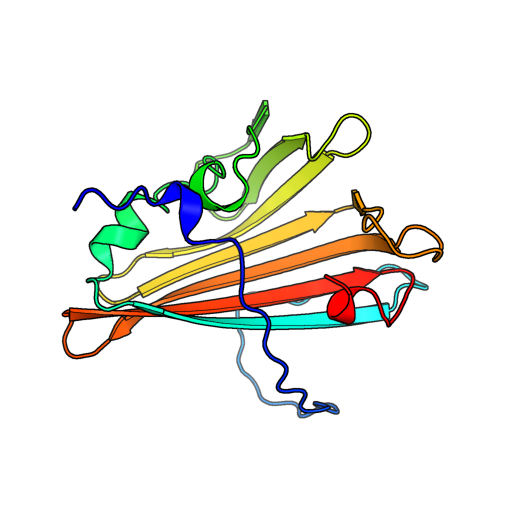C CA . GLU A 1 142 ? -0.191 -1.952 -3.552 1.00 87.38 142 GLU A CA 1
ATOM 1120 C C . GLU A 1 142 ? -1.200 -1.075 -2.822 1.00 87.38 142 GLU A C 1
ATOM 1122 O O . GLU A 1 142 ? -0.885 0.041 -2.404 1.00 87.38 142 GLU A O 1
ATOM 1127 N N . THR A 1 143 ? -2.413 -1.594 -2.660 1.00 91.25 143 THR A N 1
ATOM 1128 C CA . THR A 1 143 ? -3.447 -1.032 -1.796 1.00 91.25 143 THR A CA 1
ATOM 1129 C C . THR A 1 143 ? -3.696 -1.989 -0.654 1.00 91.25 143 THR A C 1
ATOM 1131 O O . THR A 1 143 ? -3.999 -3.158 -0.876 1.00 91.25 143 THR A O 1
ATOM 1134 N N . MET A 1 144 ? -3.646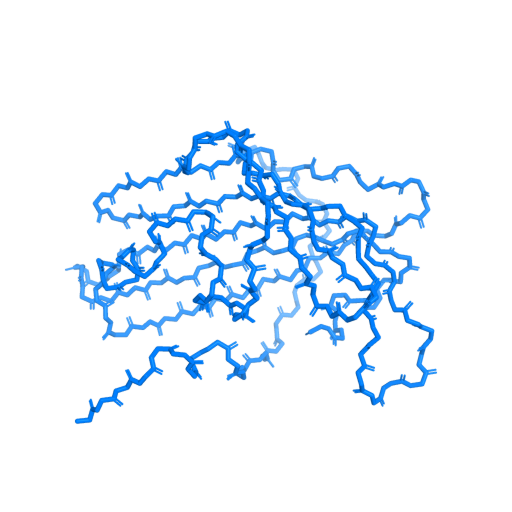 -1.463 0.563 1.00 90.88 144 MET A N 1
ATOM 1135 C CA . MET A 1 144 ? -4.131 -2.159 1.742 1.00 90.88 144 MET A CA 1
ATOM 1136 C C . MET A 1 144 ? -5.293 -1.410 2.357 1.00 90.88 144 MET A C 1
ATOM 1138 O O . MET A 1 144 ? -5.230 -0.195 2.569 1.00 90.88 144 MET A O 1
ATOM 1142 N N . ARG A 1 145 ? -6.330 -2.166 2.694 1.00 94.25 145 ARG A N 1
ATOM 1143 C CA . ARG A 1 145 ? -7.516 -1.688 3.380 1.00 94.25 145 ARG A CA 1
ATOM 1144 C C . ARG A 1 145 ? -7.778 -2.563 4.594 1.00 94.25 145 ARG A C 1
ATOM 1146 O O . ARG A 1 145 ? -7.902 -3.773 4.485 1.00 94.25 145 ARG A O 1
ATOM 1153 N N . PHE A 1 146 ? -7.874 -1.934 5.751 1.00 94.81 146 PHE A N 1
ATOM 1154 C CA . PHE A 1 146 ? -8.243 -2.548 7.014 1.00 94.81 146 PHE A CA 1
ATOM 1155 C C . PHE A 1 146 ? -9.614 -2.005 7.371 1.00 94.81 146 PHE A C 1
ATOM 1157 O O . PHE A 1 146 ? -9.782 -0.789 7.421 1.00 94.81 146 PHE A O 1
ATOM 1164 N N . GLU A 1 147 ? -10.575 -2.879 7.625 1.00 97.06 147 GLU A N 1
ATOM 1165 C CA . GLU A 1 147 ? -11.957 -2.510 7.905 1.00 97.06 147 GLU A CA 1
ATOM 1166 C C . GLU A 1 147 ? -12.425 -3.118 9.219 1.00 97.06 147 GLU A C 1
ATOM 1168 O O . GLU A 1 147 ? -12.257 -4.310 9.478 1.00 97.06 147 GLU A O 1
ATOM 1173 N N . SER A 1 148 ? -13.055 -2.285 10.034 1.00 96.81 148 SER A N 1
ATOM 1174 C CA . SER A 1 148 ? -13.806 -2.685 11.212 1.00 96.81 148 SER A CA 1
ATOM 1175 C C . SER A 1 148 ? -15.054 -3.460 10.782 1.00 96.81 148 SER A C 1
ATOM 1177 O O . SER A 1 148 ? -15.915 -2.942 10.074 1.00 96.81 148 SER A O 1
ATOM 1179 N N . ILE A 1 149 ? -15.171 -4.714 11.215 1.00 95.62 149 ILE A N 1
ATOM 1180 C CA . ILE A 1 149 ? -16.321 -5.579 10.933 1.00 95.62 149 ILE A CA 1
ATOM 1181 C C . ILE A 1 149 ? -16.925 -6.125 12.234 1.00 95.62 149 ILE A C 1
ATOM 1183 O O . ILE A 1 149 ? -16.375 -5.985 13.331 1.00 95.62 149 ILE A O 1
ATOM 1187 N N . CYS A 1 150 ? -18.104 -6.745 12.131 1.00 96.38 150 CYS A N 1
ATOM 1188 C CA . CYS A 1 150 ? -18.797 -7.376 13.263 1.00 96.38 150 CYS A CA 1
ATOM 1189 C C . CYS A 1 150 ? -19.033 -6.424 14.457 1.00 96.38 150 CYS A C 1
ATOM 1191 O O . CYS A 1 150 ? -18.854 -6.820 15.616 1.00 96.38 150 CYS A O 1
ATOM 1193 N N . ALA A 1 151 ? -19.454 -5.186 14.162 1.00 95.06 151 ALA A N 1
ATOM 1194 C CA . ALA A 1 151 ? -19.663 -4.104 15.131 1.00 95.06 151 ALA A CA 1
ATOM 1195 C C . ALA A 1 151 ? -18.391 -3.747 15.927 1.00 95.06 151 ALA A C 1
ATOM 1197 O O . ALA A 1 151 ? -18.424 -3.617 17.149 1.00 95.06 151 ALA A O 1
ATOM 1198 N N . GLY A 1 152 ? -17.252 -3.647 15.234 1.00 94.44 152 GLY A N 1
ATOM 1199 C CA . GLY A 1 152 ? -15.979 -3.230 15.826 1.00 94.44 152 GLY A CA 1
ATOM 1200 C C . GLY A 1 152 ? -15.221 -4.311 16.581 1.00 94.44 152 GLY A C 1
ATOM 1201 O O . GLY A 1 152 ? -14.235 -4.004 17.246 1.00 94.44 152 GLY A O 1
ATOM 1202 N N . ARG A 1 153 ? -15.658 -5.572 16.501 1.00 96.38 153 ARG A N 1
ATOM 1203 C CA . ARG A 1 153 ? -15.021 -6.688 17.221 1.00 96.38 153 ARG A CA 1
ATOM 1204 C C . ARG A 1 153 ? -13.984 -7.435 16.391 1.00 96.38 153 ARG A C 1
ATOM 1206 O O . ARG A 1 153 ? -13.065 -8.005 16.967 1.00 96.38 153 ARG A O 1
ATOM 1213 N N . ALA A 1 154 ? -14.113 -7.397 15.071 1.00 96.31 154 ALA A N 1
ATOM 1214 C CA . ALA A 1 154 ? -13.220 -8.079 14.147 1.00 96.31 154 ALA A CA 1
ATOM 1215 C C . ALA A 1 154 ? -12.698 -7.107 13.081 1.00 96.31 154 ALA A C 1
ATOM 1217 O O . ALA A 1 154 ? -13.241 -6.016 12.901 1.00 96.31 154 ALA A O 1
ATOM 1218 N N . THR A 1 155 ? -11.638 -7.510 12.385 1.00 96.50 155 THR A N 1
ATOM 1219 C CA . THR A 1 155 ? -11.021 -6.735 11.304 1.00 96.50 155 THR A CA 1
ATOM 1220 C C . THR A 1 155 ? -10.949 -7.582 10.044 1.00 96.50 155 THR A C 1
ATOM 1222 O O . THR A 1 155 ? -10.480 -8.722 10.091 1.00 96.50 155 THR A O 1
ATOM 1225 N N . TYR A 1 156 ? -11.394 -7.015 8.929 1.00 95.88 156 TYR A N 1
ATOM 1226 C CA . TYR A 1 156 ? -11.142 -7.524 7.587 1.00 95.88 156 TYR A CA 1
ATOM 1227 C C . TYR A 1 156 ? -9.965 -6.757 6.986 1.00 95.88 156 TYR A C 1
ATOM 1229 O O . TYR A 1 156 ? -9.889 -5.539 7.131 1.00 95.88 156 TYR A O 1
ATOM 1237 N N . ILE A 1 157 ? -9.028 -7.460 6.361 1.00 93.00 157 ILE A N 1
ATOM 1238 C CA . ILE A 1 157 ? -7.892 -6.856 5.667 1.00 93.00 157 ILE A CA 1
ATOM 1239 C C . ILE A 1 157 ? -7.948 -7.305 4.217 1.00 93.00 157 ILE A C 1
ATOM 1241 O O . ILE A 1 157 ? -7.937 -8.503 3.949 1.00 93.00 157 ILE A O 1
ATOM 1245 N N . ASP A 1 158 ? -7.975 -6.341 3.313 1.00 93.12 158 ASP A N 1
ATOM 1246 C CA . ASP A 1 158 ? -7.864 -6.524 1.875 1.00 93.12 158 ASP A CA 1
ATOM 1247 C C . ASP A 1 158 ? -6.528 -5.947 1.404 1.00 93.12 158 ASP A C 1
ATOM 1249 O O . ASP A 1 158 ? -6.163 -4.818 1.746 1.00 93.12 158 ASP A O 1
ATOM 1253 N N . LEU A 1 159 ? -5.788 -6.756 0.660 1.00 88.94 159 LEU A N 1
ATOM 1254 C CA . LEU A 1 159 ? -4.511 -6.427 0.063 1.00 88.94 159 LEU A CA 1
ATOM 1255 C C . LEU A 1 159 ? -4.590 -6.723 -1.434 1.00 88.94 159 LEU A C 1
ATOM 1257 O O . LEU A 1 159 ? -4.731 -7.877 -1.845 1.00 88.94 159 LEU A O 1
ATOM 1261 N N . LEU A 1 160 ? -4.423 -5.681 -2.240 1.00 87.56 160 LEU A N 1
ATOM 1262 C CA . LEU A 1 160 ? -4.393 -5.770 -3.691 1.00 87.56 160 LEU A CA 1
ATOM 1263 C C . LEU A 1 160 ? -3.065 -5.237 -4.219 1.00 87.56 160 LEU A C 1
ATOM 1265 O O . LEU A 1 160 ? -2.776 -4.046 -4.095 1.00 87.56 160 LEU A O 1
ATOM 1269 N N . THR A 1 161 ? -2.294 -6.111 -4.857 1.00 84.56 161 THR A N 1
ATOM 1270 C CA . THR A 1 161 ? -0.990 -5.786 -5.438 1.00 84.56 161 THR A CA 1
ATOM 1271 C C . THR A 1 161 ? -1.061 -5.926 -6.954 1.00 84.56 161 THR A C 1
ATOM 1273 O O . THR A 1 161 ? -1.380 -6.992 -7.468 1.00 84.56 161 THR A O 1
ATOM 1276 N N . TYR A 1 162 ? -0.738 -4.861 -7.679 1.00 83.38 162 TYR A N 1
ATOM 1277 C CA . TYR A 1 162 ? -0.541 -4.845 -9.126 1.00 83.38 162 TYR A CA 1
ATOM 1278 C C . TYR A 1 162 ? 0.946 -4.931 -9.431 1.00 83.38 162 TYR A C 1
ATOM 1280 O O . TYR A 1 162 ? 1.740 -4.208 -8.833 1.00 83.38 162 TYR A O 1
ATOM 1288 N N . ILE A 1 163 ? 1.328 -5.777 -10.380 1.00 82.38 163 ILE A N 1
ATOM 1289 C CA . ILE A 1 163 ? 2.724 -6.056 -10.709 1.00 82.38 163 ILE A CA 1
ATOM 1290 C C . ILE A 1 163 ? 2.909 -5.943 -12.219 1.00 82.38 163 ILE A C 1
ATOM 1292 O O . ILE A 1 163 ? 2.238 -6.633 -12.989 1.00 82.38 163 ILE A O 1
ATOM 1296 N N . CYS A 1 164 ? 3.858 -5.106 -12.633 1.00 82.31 164 CYS A N 1
ATOM 1297 C CA . CYS A 1 164 ? 4.385 -5.063 -13.990 1.00 82.31 164 CYS A CA 1
ATOM 1298 C C . CYS A 1 164 ? 5.680 -5.867 -14.035 1.00 82.31 164 CYS A C 1
ATOM 1300 O O . CYS A 1 164 ? 6.649 -5.515 -13.358 1.00 82.31 164 CYS A O 1
ATOM 1302 N N . SER A 1 165 ? 5.709 -6.933 -14.828 1.00 79.69 165 SER A N 1
ATOM 1303 C CA . SER A 1 165 ? 6.882 -7.804 -14.920 1.00 79.69 165 SER A CA 1
ATOM 1304 C C . SER A 1 165 ? 7.132 -8.306 -16.333 1.00 79.69 165 SER A C 1
ATOM 1306 O O . SER A 1 165 ? 6.246 -8.285 -17.182 1.00 79.69 165 SER A O 1
ATOM 1308 N N . ASN A 1 166 ? 8.341 -8.786 -16.594 1.00 73.62 166 ASN A N 1
ATOM 1309 C CA . ASN A 1 166 ? 8.687 -9.414 -17.870 1.00 73.62 166 ASN A CA 1
ATOM 1310 C C . ASN A 1 166 ? 8.113 -10.836 -18.037 1.00 73.62 166 ASN A C 1
ATOM 1312 O O . ASN A 1 166 ? 8.266 -11.420 -19.107 1.00 73.62 166 ASN A O 1
ATOM 1316 N N . ASP A 1 167 ? 7.475 -11.391 -17.005 1.00 70.12 167 ASP A N 1
ATOM 1317 C CA . ASP A 1 167 ? 6.909 -12.737 -17.004 1.00 70.12 167 ASP A CA 1
ATOM 1318 C C . ASP A 1 167 ? 5.476 -12.726 -16.460 1.00 70.12 167 ASP A C 1
ATOM 1320 O O . ASP A 1 167 ? 5.226 -12.419 -15.295 1.00 70.12 167 ASP A O 1
ATOM 1324 N N . THR A 1 168 ? 4.527 -13.141 -17.298 1.00 64.31 168 THR A N 1
ATOM 1325 C CA . THR A 1 168 ? 3.112 -13.302 -16.934 1.00 64.31 168 THR A CA 1
ATOM 1326 C C . THR A 1 168 ? 2.874 -14.209 -15.722 1.00 64.31 168 THR A C 1
ATOM 1328 O O . THR A 1 168 ? 1.853 -14.059 -15.053 1.00 64.31 168 THR A O 1
ATOM 1331 N N . ALA A 1 169 ? 3.787 -15.141 -15.424 1.00 63.81 169 ALA A N 1
ATOM 1332 C CA . ALA A 1 169 ? 3.670 -16.065 -14.300 1.00 63.81 169 ALA A CA 1
ATOM 1333 C C . ALA A 1 169 ? 4.098 -15.453 -12.951 1.00 63.81 169 ALA A C 1
ATOM 1335 O O . ALA A 1 169 ? 3.831 -16.048 -11.909 1.00 63.81 169 ALA A O 1
ATOM 1336 N N . THR A 1 170 ? 4.725 -14.270 -12.941 1.00 59.91 170 THR A N 1
ATOM 1337 C CA . THR A 1 170 ? 5.329 -13.675 -11.733 1.00 59.91 170 THR A CA 1
ATOM 1338 C C . THR A 1 170 ? 4.342 -13.545 -10.572 1.00 59.91 170 THR A C 1
ATOM 1340 O O . THR A 1 170 ? 4.681 -13.915 -9.454 1.00 59.91 170 THR A O 1
ATOM 1343 N N . ALA A 1 171 ? 3.109 -13.093 -10.823 1.00 55.25 171 ALA A N 1
ATOM 1344 C CA . ALA A 1 171 ? 2.088 -12.978 -9.775 1.00 55.25 171 ALA A CA 1
ATOM 1345 C C . ALA A 1 171 ? 1.597 -14.328 -9.225 1.00 55.25 171 ALA A C 1
ATOM 1347 O O . ALA A 1 171 ? 1.099 -14.377 -8.107 1.00 55.25 171 ALA A O 1
ATOM 1348 N N . TYR A 1 172 ? 1.715 -15.415 -9.991 1.00 54.09 172 TYR A N 1
ATOM 1349 C CA . TYR A 1 172 ? 1.254 -16.747 -9.581 1.00 54.09 172 TYR A CA 1
ATOM 1350 C C . TYR A 1 172 ? 2.306 -17.522 -8.787 1.00 54.09 172 TYR A C 1
ATOM 1352 O O . TYR A 1 172 ? 1.964 -18.459 -8.070 1.00 54.09 172 TYR A O 1
ATOM 1360 N N . ASN A 1 173 ? 3.576 -17.148 -8.943 1.00 46.94 173 ASN A N 1
ATOM 1361 C CA . ASN A 1 173 ? 4.692 -17.775 -8.245 1.00 46.94 173 ASN A CA 1
ATOM 1362 C C . ASN A 1 173 ? 5.089 -17.027 -6.953 1.00 46.94 173 ASN A C 1
ATOM 1364 O O . ASN A 1 173 ? 5.969 -17.512 -6.240 1.00 46.94 173 ASN A O 1
ATOM 1368 N N . ALA A 1 174 ? 4.498 -15.852 -6.696 1.00 42.31 174 ALA A N 1
ATOM 1369 C CA . ALA A 1 174 ? 4.781 -14.985 -5.549 1.00 42.31 174 ALA A CA 1
ATOM 1370 C C . ALA A 1 174 ? 4.082 -15.435 -4.254 1.00 42.31 174 ALA A C 1
ATOM 1372 O O . ALA A 1 174 ? 2.965 -15.998 -4.328 1.00 42.31 174 ALA A O 1
#

Foldseek 3Di:
DDDDLQPPQDDDDDDDDDPDDDDDDDDPPPDPPDDFDPLWDKDKDKDKDKFQAFLVVVCVVVVWPQDCCSHLNWHWDDWDDDTQDFQIWTKGAPDPPWIWIKTWHHFDDDNFKTKTKIKTAWDWDDDPPDPDDTKTFGMKMKMWMWGQPPPRRMIMIMIMMMTTINDPCVNVSD

Radius of gyration: 16.68 Å; chains: 1; bounding box: 42×37×48 Å

Secondary structure (DSSP, 8-state):
----GGGTTS-------------------S-----PPTTPEEEEEEEEEEESS-HHHHHTTS--SS--TTTT-PPP-EEES-TTSTT-EEEEESSSS-EEEEEEEEEEE-SSEEEEEEEEEEEEE--TT--SPPEEEEEEEEEEEEEEETTTTEEEEEEEEEEEES-TTHHHH-

pLDDT: mean 72.91, std 23.0, range [24.73, 97.38]

InterPro domains:
  IPR023393 START-like domain superfamily [G3DSA:3.30.530.20] (44-171)